Protein AF-A0A937YZ95-F1 (afdb_monomer_lite)

Foldseek 3Di:
DQLQVCLVVLNADEEEAEDPEFDCVCPVVSLVVQVVQQVSLVSSVVSLRAYEYEYAAPHEASRLVHDQQSGPAHEYEFFHFYDHDDPVVCVVPDDDDDPCCGGPVVCVVVVSHVYHDHPVCVVVVVVVVSVVSVD

Secondary structure (DSSP, 8-state):
-HHHHHHHHT--EEEEEEESS--GGGTHHHHHHHHHHHHHHHHHHHTT--EEEEEEEEEETTTTTTGGG-SSEEEE-TT-BEESS-HHHHHHHSS---TTTTBHHHHHHTTS-SEE--HHHHHHHHHHHHHHHT-

Structure (mmCIF, N/CA/C/O backbone):
data_AF-A0A937YZ95-F1
#
_entry.id   AF-A0A937YZ95-F1
#
loop_
_atom_site.group_PDB
_atom_site.id
_atom_site.type_symbol
_atom_site.label_atom_id
_atom_site.label_alt_id
_atom_site.label_comp_id
_atom_site.label_asym_id
_atom_site.label_entity_id
_atom_site.label_seq_id
_atom_site.pdbx_PDB_ins_code
_atom_site.Cartn_x
_atom_site.Cartn_y
_atom_site.Cartn_z
_atom_site.occupancy
_atom_site.B_iso_or_equiv
_atom_site.auth_seq_id
_atom_site.auth_comp_id
_atom_site.auth_asym_id
_atom_site.auth_atom_id
_atom_site.pdbx_PDB_model_num
ATOM 1 N N . ARG A 1 1 ? -2.413 -11.874 9.910 1.00 95.12 1 ARG A N 1
ATOM 2 C CA . ARG A 1 1 ? -1.764 -11.478 11.182 1.00 95.12 1 ARG A CA 1
ATOM 3 C C . ARG A 1 1 ? -1.950 -9.995 11.468 1.00 95.12 1 ARG A C 1
ATOM 5 O O . ARG A 1 1 ? -2.849 -9.712 12.233 1.00 95.12 1 ARG A O 1
ATOM 12 N N . LEU A 1 2 ? -1.187 -9.068 10.863 1.00 97.81 2 LEU A N 1
ATOM 13 C CA . LEU A 1 2 ? -1.298 -7.625 11.169 1.00 97.81 2 LEU A CA 1
ATOM 14 C C . LEU A 1 2 ? -2.741 -7.104 11.058 1.00 97.81 2 LEU A C 1
ATOM 16 O O . LEU A 1 2 ? -3.284 -6.645 12.051 1.00 97.81 2 LEU A O 1
ATOM 20 N N . LEU A 1 3 ? -3.369 -7.259 9.887 1.00 98.06 3 LEU A N 1
ATOM 21 C CA . LEU A 1 3 ? -4.732 -6.766 9.634 1.00 98.06 3 LEU A CA 1
ATOM 22 C C . LEU A 1 3 ? -5.794 -7.442 10.518 1.00 98.06 3 LEU A C 1
ATOM 24 O O . LEU A 1 3 ? -6.762 -6.815 10.913 1.00 98.06 3 LEU A O 1
ATOM 28 N N . GLU A 1 4 ? -5.611 -8.716 10.864 1.00 97.62 4 GLU A N 1
ATOM 29 C CA . GLU A 1 4 ? -6.555 -9.432 11.736 1.00 97.62 4 GLU A CA 1
ATOM 30 C C . GLU A 1 4 ? -6.444 -8.932 13.174 1.00 97.62 4 GLU A C 1
ATOM 32 O O . GLU A 1 4 ? -7.444 -8.573 13.778 1.00 97.62 4 GLU A O 1
ATOM 37 N N . ARG A 1 5 ? -5.213 -8.820 13.685 1.00 98.12 5 ARG A N 1
ATOM 38 C CA . ARG A 1 5 ? -4.950 -8.268 15.013 1.00 98.12 5 ARG A CA 1
ATOM 39 C C . ARG A 1 5 ? -5.451 -6.829 15.124 1.00 98.12 5 ARG A C 1
ATOM 41 O O . ARG A 1 5 ? -6.031 -6.463 16.132 1.00 98.12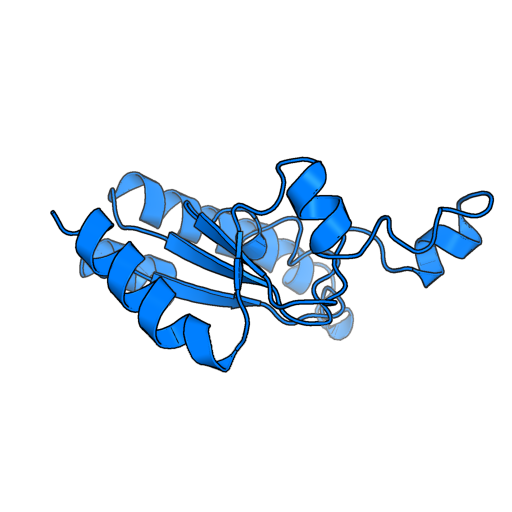 5 ARG A O 1
ATOM 48 N N . ALA A 1 6 ? -5.243 -6.028 14.085 1.00 97.69 6 ALA A N 1
ATOM 49 C CA . ALA A 1 6 ? -5.743 -4.665 14.017 1.00 97.69 6 ALA A CA 1
ATOM 50 C C . ALA A 1 6 ? -7.275 -4.586 14.030 1.00 97.69 6 ALA A C 1
ATOM 52 O O . ALA A 1 6 ? -7.821 -3.683 14.656 1.00 97.69 6 ALA A O 1
ATOM 53 N N . ALA A 1 7 ? -7.962 -5.537 13.391 1.00 97.50 7 ALA A N 1
ATOM 54 C CA . ALA A 1 7 ? -9.416 -5.640 13.461 1.00 97.50 7 ALA A CA 1
ATOM 55 C C . ALA A 1 7 ? -9.886 -5.979 14.887 1.00 97.50 7 ALA A C 1
ATOM 57 O O . ALA A 1 7 ? -10.827 -5.362 15.381 1.00 97.50 7 ALA A O 1
ATOM 58 N N . ASP A 1 8 ? -9.200 -6.910 15.557 1.00 97.75 8 ASP A N 1
ATOM 59 C CA . ASP A 1 8 ? -9.551 -7.368 16.907 1.00 97.75 8 ASP A CA 1
ATOM 60 C C . ASP A 1 8 ? -9.243 -6.300 17.982 1.00 97.75 8 ASP A C 1
ATOM 62 O O . ASP A 1 8 ? -10.054 -6.052 18.873 1.00 97.75 8 ASP A O 1
ATOM 66 N N . GLU A 1 9 ? -8.092 -5.626 17.881 1.00 97.50 9 GLU A N 1
ATOM 67 C CA . GLU A 1 9 ? -7.635 -4.580 18.815 1.00 97.50 9 GLU A CA 1
ATOM 68 C C . GLU A 1 9 ? -8.128 -3.171 18.438 1.00 97.50 9 GLU A C 1
ATOM 70 O O . GLU A 1 9 ? -7.869 -2.214 19.166 1.00 97.50 9 GLU A O 1
ATOM 75 N N . ARG A 1 10 ? -8.837 -3.031 17.310 1.00 95.81 10 ARG A N 1
ATOM 76 C CA . ARG A 1 10 ? -9.294 -1.752 16.737 1.00 95.81 10 ARG A CA 1
ATOM 77 C C . ARG A 1 10 ? -8.176 -0.722 16.556 1.00 95.81 10 ARG A C 1
ATOM 79 O O . ARG A 1 10 ? -8.296 0.436 16.950 1.00 95.81 10 ARG A O 1
ATOM 86 N N . LEU A 1 11 ? -7.080 -1.147 15.934 1.00 96.06 11 LEU A N 1
ATOM 87 C CA . LEU A 1 11 ? -5.906 -0.307 15.700 1.00 96.06 11 LEU A CA 1
ATOM 88 C C . LEU A 1 11 ? -5.797 0.099 14.232 1.00 96.06 11 LEU A C 1
ATOM 90 O O . LEU A 1 11 ? -5.653 -0.755 13.355 1.00 96.06 11 LEU A O 1
ATOM 94 N N . ALA A 1 12 ? -5.786 1.409 13.970 1.00 96.69 12 ALA A N 1
ATOM 95 C CA . ALA A 1 12 ? -5.477 1.938 12.644 1.00 96.69 12 ALA A CA 1
ATOM 96 C C . ALA A 1 12 ? -4.157 1.343 12.130 1.00 96.69 12 ALA A C 1
ATOM 98 O O . ALA A 1 12 ? -3.163 1.272 12.859 1.00 96.69 12 ALA A O 1
ATOM 99 N N . THR A 1 13 ? -4.152 0.889 10.879 1.00 97.38 13 THR A N 1
ATOM 100 C CA . THR A 1 13 ? -3.037 0.119 10.323 1.00 97.38 13 THR A CA 1
ATOM 101 C C . THR A 1 13 ? -2.464 0.779 9.086 1.00 97.38 13 THR A C 1
ATOM 103 O O . THR A 1 13 ? -3.198 1.176 8.190 1.00 97.38 13 THR A O 1
ATOM 106 N N . VAL A 1 14 ? -1.133 0.832 9.016 1.00 98.19 14 VAL A N 1
ATOM 107 C CA . VAL A 1 14 ? -0.386 1.325 7.856 1.00 98.19 14 VAL A CA 1
ATOM 108 C C . VAL A 1 14 ? 0.464 0.190 7.289 1.00 98.19 14 VAL A C 1
ATOM 110 O O . VAL A 1 14 ? 1.182 -0.474 8.040 1.00 98.19 14 VAL A O 1
ATOM 113 N N . VAL A 1 15 ? 0.414 -0.034 5.974 1.00 98.31 15 VAL A N 1
ATOM 114 C CA . VAL A 1 15 ? 1.258 -1.025 5.285 1.00 98.31 15 VAL A CA 1
ATOM 115 C C . VAL A 1 15 ? 2.072 -0.361 4.183 1.00 98.31 15 VAL A C 1
ATOM 117 O O . VAL A 1 15 ? 1.528 0.142 3.203 1.00 98.31 15 VAL A O 1
ATOM 120 N N . PHE A 1 16 ? 3.394 -0.428 4.320 1.00 98.38 16 PHE A N 1
ATOM 121 C CA . PHE A 1 16 ? 4.331 -0.052 3.268 1.00 98.38 16 PHE A CA 1
ATOM 122 C C . PHE A 1 16 ? 4.495 -1.213 2.290 1.00 98.38 16 PHE A C 1
ATOM 124 O O . PHE A 1 16 ? 4.834 -2.330 2.687 1.00 98.38 16 PHE A O 1
ATOM 131 N N . CYS A 1 17 ? 4.243 -0.952 1.015 1.00 97.94 17 CYS A N 1
ATOM 132 C CA . CYS A 1 17 ? 4.269 -1.944 -0.044 1.00 97.94 17 CYS A CA 1
ATOM 133 C C . CYS A 1 17 ? 5.514 -1.734 -0.902 1.00 97.94 17 CYS A C 1
ATOM 135 O O . CYS A 1 17 ? 5.701 -0.664 -1.466 1.00 97.94 17 CYS A O 1
ATOM 137 N N . ALA A 1 18 ? 6.353 -2.764 -0.991 1.00 97.12 18 ALA A N 1
ATOM 138 C CA . ALA A 1 18 ? 7.460 -2.850 -1.934 1.00 97.12 18 ALA A CA 1
ATOM 139 C C . ALA A 1 18 ? 7.583 -4.315 -2.366 1.00 97.12 18 ALA A C 1
ATOM 141 O O . ALA A 1 18 ? 7.879 -5.193 -1.553 1.00 97.12 18 ALA A O 1
ATOM 142 N N . SER A 1 19 ? 7.279 -4.604 -3.626 1.00 95.38 19 SER A N 1
ATOM 143 C CA . SER A 1 19 ? 7.365 -5.941 -4.199 1.00 95.38 19 SER A CA 1
ATOM 144 C C . SER A 1 19 ? 7.507 -5.904 -5.718 1.00 95.38 19 SER A C 1
ATOM 146 O O . SER A 1 19 ? 6.781 -5.193 -6.406 1.00 95.38 19 SER A O 1
ATOM 148 N N . GLY A 1 20 ? 8.380 -6.754 -6.260 1.00 93.06 20 GLY A N 1
ATOM 149 C CA . GLY A 1 20 ? 8.456 -7.017 -7.700 1.00 93.06 20 GLY A CA 1
ATOM 150 C C . GLY A 1 20 ? 7.418 -8.026 -8.214 1.00 93.06 20 GLY A C 1
ATOM 151 O O . GLY A 1 20 ? 7.355 -8.258 -9.418 1.00 93.06 20 GLY A O 1
ATOM 152 N N . GLY A 1 21 ? 6.623 -8.650 -7.335 1.00 89.88 21 GLY A N 1
ATOM 153 C CA . GLY A 1 21 ? 5.614 -9.644 -7.708 1.00 89.88 21 GLY A CA 1
ATOM 154 C C . GLY A 1 21 ? 5.484 -10.802 -6.713 1.00 89.88 21 GLY A C 1
ATOM 155 O O . GLY A 1 21 ? 5.849 -10.699 -5.544 1.00 89.88 21 GLY A O 1
ATOM 156 N N . ALA A 1 22 ? 4.922 -11.917 -7.179 1.00 91.56 22 ALA A N 1
ATOM 157 C CA . ALA A 1 22 ? 4.751 -13.126 -6.376 1.00 91.56 22 ALA A CA 1
ATOM 158 C C . ALA A 1 22 ? 6.048 -13.953 -6.317 1.00 91.56 22 ALA A C 1
ATOM 160 O O . ALA A 1 22 ? 6.818 -13.998 -7.279 1.00 91.56 22 ALA A O 1
ATOM 161 N N . ARG A 1 23 ? 6.279 -14.658 -5.205 1.00 95.94 23 ARG A N 1
ATOM 162 C CA . ARG A 1 23 ? 7.451 -15.524 -5.041 1.00 95.94 23 ARG A CA 1
ATOM 163 C C . ARG A 1 23 ? 7.224 -16.858 -5.755 1.00 95.94 23 ARG A C 1
ATOM 165 O O . ARG A 1 23 ? 6.633 -17.787 -5.213 1.00 95.94 23 ARG A O 1
ATOM 172 N N . MET A 1 24 ? 7.719 -16.958 -6.985 1.00 93.69 24 MET A N 1
ATOM 173 C CA . MET A 1 24 ? 7.464 -18.101 -7.873 1.00 93.69 24 MET A CA 1
ATOM 174 C C . MET A 1 24 ? 7.886 -19.461 -7.297 1.00 93.69 24 MET A C 1
ATOM 176 O O . MET A 1 24 ? 7.286 -20.472 -7.644 1.00 93.69 24 MET A O 1
ATOM 180 N N . GLN A 1 25 ? 8.862 -19.490 -6.386 1.00 97.56 25 GLN A N 1
ATOM 181 C CA . GLN A 1 25 ? 9.326 -20.707 -5.710 1.00 97.56 25 GLN A CA 1
ATOM 182 C C . GLN A 1 25 ? 8.218 -21.386 -4.893 1.00 97.56 25 GLN A C 1
ATOM 184 O O . GLN A 1 25 ? 8.255 -22.594 -4.692 1.00 97.56 25 GLN A O 1
ATOM 189 N N . GLU A 1 26 ? 7.221 -20.619 -4.447 1.00 96.75 26 GLU A N 1
ATOM 190 C CA . GLU A 1 26 ? 6.066 -21.128 -3.701 1.00 96.75 26 GLU A CA 1
ATOM 191 C C . GLU A 1 26 ? 4.837 -21.343 -4.610 1.00 96.75 26 GLU A C 1
ATOM 193 O O . GLU A 1 26 ? 3.801 -21.823 -4.154 1.00 96.75 26 GLU A O 1
ATOM 198 N N . SER A 1 27 ? 4.939 -21.017 -5.906 1.00 96.38 27 SER A N 1
ATOM 199 C CA . SER A 1 27 ? 3.919 -21.265 -6.935 1.00 96.38 27 SER A CA 1
ATOM 200 C C . SER A 1 27 ? 2.503 -20.844 -6.489 1.00 96.38 27 SER A C 1
ATOM 202 O O . SER A 1 27 ? 2.295 -19.709 -6.051 1.00 96.38 27 SER A O 1
ATOM 204 N N . LEU A 1 28 ? 1.524 -21.750 -6.570 1.00 97.12 28 LEU A N 1
ATOM 205 C CA . LEU A 1 28 ? 0.135 -21.537 -6.165 1.00 97.12 28 LEU A CA 1
ATOM 206 C C . LEU A 1 28 ? 0.010 -21.013 -4.728 1.00 97.12 28 LEU A C 1
ATOM 208 O O . LEU A 1 28 ? -0.865 -20.196 -4.462 1.00 97.12 28 LEU A O 1
ATOM 212 N N . ILE A 1 29 ? 0.889 -21.413 -3.805 1.00 97.69 29 ILE A N 1
ATOM 213 C CA . ILE A 1 29 ? 0.843 -20.923 -2.419 1.00 97.69 29 ILE A CA 1
ATOM 214 C C . ILE A 1 29 ? 1.084 -19.413 -2.390 1.00 97.69 29 ILE A C 1
ATOM 216 O O . ILE A 1 29 ? 0.377 -18.707 -1.670 1.00 97.69 29 ILE A O 1
ATOM 220 N N . SER A 1 30 ? 2.008 -18.909 -3.210 1.00 97.12 30 SER A N 1
ATOM 221 C CA . SER A 1 30 ? 2.238 -17.471 -3.372 1.00 97.12 30 SER A CA 1
ATOM 222 C C . SER A 1 30 ? 1.027 -16.748 -3.962 1.00 97.12 30 SER A C 1
ATOM 224 O O . SER A 1 30 ? 0.667 -15.677 -3.478 1.00 97.12 30 SER A O 1
ATOM 226 N N . LEU A 1 31 ? 0.346 -17.349 -4.943 1.00 97.00 31 LEU A N 1
ATOM 227 C CA . LEU A 1 31 ? -0.901 -16.800 -5.487 1.00 97.00 31 LEU A CA 1
ATOM 228 C C . LEU A 1 31 ? -1.995 -16.720 -4.411 1.00 97.00 31 LEU A C 1
ATOM 230 O O . LEU A 1 31 ? -2.621 -15.677 -4.235 1.00 97.00 31 LEU A O 1
ATOM 234 N N . MET A 1 32 ? -2.181 -17.789 -3.634 1.00 98.12 32 MET A N 1
ATOM 235 C CA . MET A 1 32 ? -3.194 -17.843 -2.575 1.00 98.12 32 MET A CA 1
ATOM 236 C C . MET A 1 32 ? -2.948 -16.828 -1.453 1.00 98.12 32 MET A C 1
ATOM 238 O O . MET A 1 32 ? -3.884 -16.491 -0.722 1.00 98.12 32 MET A O 1
ATOM 242 N N . GLN A 1 33 ? -1.731 -16.282 -1.328 1.00 97.88 33 GLN A N 1
ATOM 243 C CA . GLN A 1 33 ? -1.483 -15.186 -0.392 1.00 97.88 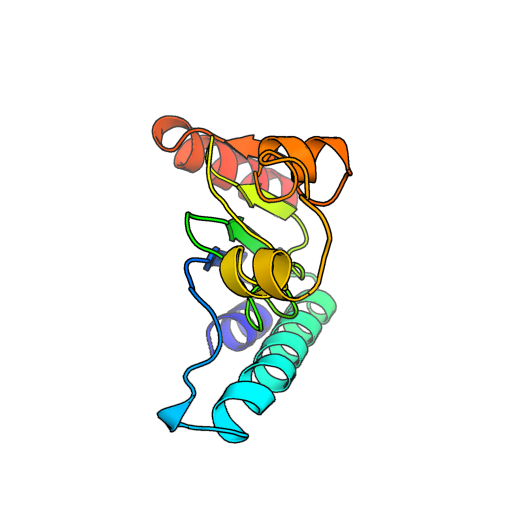33 GLN A CA 1
ATOM 244 C C . GLN A 1 33 ? -2.314 -13.953 -0.730 1.00 97.88 33 GLN A C 1
ATOM 246 O O . GLN A 1 33 ? -2.777 -13.308 0.204 1.00 97.88 33 GLN A O 1
ATOM 251 N N . MET A 1 34 ? -2.575 -13.681 -2.014 1.00 97.69 34 MET A N 1
ATOM 252 C CA . MET A 1 34 ? -3.432 -12.570 -2.437 1.00 97.69 34 MET A CA 1
ATOM 253 C C . MET A 1 34 ? -4.814 -12.698 -1.796 1.00 97.69 34 MET A C 1
ATOM 255 O O . MET A 1 34 ? -5.204 -11.837 -1.011 1.00 97.69 34 MET A O 1
ATOM 259 N N . ALA A 1 35 ? -5.491 -13.829 -2.024 1.00 97.81 35 ALA A N 1
ATOM 260 C CA . ALA A 1 35 ? -6.806 -14.113 -1.450 1.00 97.81 35 ALA A CA 1
ATOM 261 C C . ALA A 1 35 ? -6.791 -14.050 0.086 1.00 97.81 35 ALA A C 1
ATOM 263 O O . ALA A 1 35 ? -7.669 -13.436 0.693 1.00 97.81 35 ALA A O 1
ATOM 264 N N . LYS A 1 36 ? -5.758 -14.618 0.724 1.00 98.25 36 LYS A N 1
ATOM 265 C CA . LYS A 1 36 ? -5.603 -14.592 2.184 1.00 98.25 36 LYS A CA 1
ATOM 266 C C . LYS A 1 36 ? -5.497 -13.163 2.725 1.00 98.25 36 LYS A C 1
ATOM 268 O O . LYS A 1 36 ? -6.172 -12.813 3.691 1.00 98.25 36 LYS A O 1
ATOM 273 N N . THR A 1 37 ? -4.645 -12.335 2.124 1.00 98.00 37 THR A N 1
ATOM 274 C CA . THR A 1 37 ? -4.436 -10.949 2.566 1.00 98.00 37 THR A CA 1
ATOM 275 C C . THR A 1 37 ? -5.629 -10.056 2.254 1.00 98.00 37 THR A C 1
ATOM 277 O O . THR A 1 37 ? -5.992 -9.242 3.097 1.00 98.00 37 THR A O 1
ATOM 280 N N . SER A 1 38 ? -6.294 -10.257 1.114 1.00 98.25 38 SER A N 1
ATOM 281 C CA . SER A 1 38 ? -7.527 -9.548 0.765 1.00 98.25 38 SER A CA 1
ATOM 282 C C . SER A 1 38 ? -8.669 -9.904 1.715 1.00 98.25 38 SER A C 1
ATOM 284 O O . SER A 1 38 ? -9.395 -9.015 2.147 1.00 98.25 38 SER A O 1
ATOM 286 N N . GLY A 1 39 ? -8.793 -11.172 2.124 1.00 98.38 39 GLY A N 1
ATOM 287 C CA . GLY A 1 39 ? -9.756 -11.581 3.149 1.00 98.38 39 GLY A CA 1
ATOM 288 C C . GLY A 1 39 ? -9.494 -10.913 4.504 1.00 98.38 39 GLY A C 1
ATOM 289 O O . GLY A 1 39 ? -10.424 -10.446 5.159 1.00 98.38 39 GLY A O 1
ATOM 290 N N . ALA A 1 40 ? -8.225 -10.796 4.904 1.00 98.44 40 ALA A N 1
ATOM 291 C CA . ALA A 1 40 ? -7.848 -10.084 6.124 1.00 98.44 40 ALA A CA 1
ATOM 292 C C . ALA A 1 40 ? -8.119 -8.567 6.037 1.00 98.44 40 ALA A C 1
ATOM 294 O O . ALA A 1 40 ? -8.601 -7.989 7.008 1.00 98.44 40 ALA A O 1
ATOM 295 N N . ALA A 1 41 ? -7.873 -7.938 4.882 1.00 98.38 41 ALA A N 1
ATOM 296 C CA . ALA A 1 41 ? -8.240 -6.541 4.632 1.00 98.38 41 ALA A CA 1
ATOM 297 C C . ALA A 1 41 ? -9.765 -6.339 4.676 1.00 98.38 41 ALA A C 1
ATOM 299 O O . ALA A 1 41 ? -10.247 -5.394 5.293 1.00 98.38 41 ALA A O 1
ATOM 300 N N . GLY A 1 42 ? -10.536 -7.276 4.115 1.00 98.00 42 GLY A N 1
ATOM 301 C CA . GLY A 1 42 ? -11.997 -7.278 4.205 1.00 98.00 42 GLY A CA 1
ATOM 302 C C . GLY A 1 42 ? -12.501 -7.342 5.649 1.00 98.00 42 GLY A C 1
ATOM 303 O O . GLY A 1 42 ? -13.374 -6.565 6.020 1.00 98.00 42 GLY A O 1
ATOM 304 N N . ARG A 1 43 ? -11.907 -8.201 6.493 1.00 97.75 43 ARG A N 1
ATOM 305 C CA . ARG A 1 43 ? -12.219 -8.255 7.935 1.00 97.75 43 ARG A CA 1
ATOM 306 C C . ARG A 1 43 ? -11.921 -6.934 8.646 1.00 97.75 43 ARG A C 1
ATOM 308 O O . ARG A 1 43 ? -12.741 -6.492 9.445 1.00 9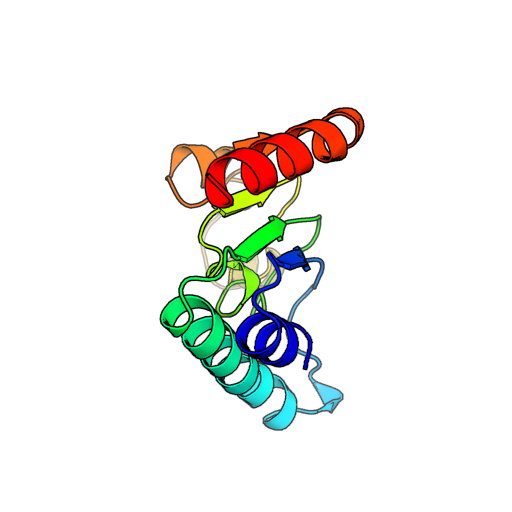7.75 43 ARG A O 1
ATOM 315 N N . LEU A 1 44 ? -10.778 -6.311 8.351 1.00 98.12 44 LEU A N 1
ATOM 316 C CA . LEU A 1 44 ? -10.396 -5.014 8.917 1.00 98.12 44 LEU A CA 1
ATOM 317 C C . LEU A 1 44 ? -11.407 -3.921 8.538 1.00 98.12 44 LEU A C 1
ATOM 319 O O . LEU A 1 44 ? -11.900 -3.207 9.410 1.00 98.12 44 LEU A O 1
ATOM 323 N N . ARG A 1 45 ? -11.805 -3.882 7.261 1.00 96.88 45 ARG A N 1
ATOM 324 C CA . ARG A 1 45 ? -12.844 -2.980 6.755 1.00 96.88 45 ARG A CA 1
ATOM 325 C C . ARG A 1 45 ? -14.195 -3.216 7.433 1.00 96.88 45 ARG A C 1
ATOM 327 O O . ARG A 1 45 ? -14.847 -2.262 7.840 1.00 96.88 45 ARG A O 1
ATOM 334 N N . SER A 1 46 ? -14.616 -4.472 7.602 1.00 97.25 46 SER A N 1
ATOM 335 C CA . SER A 1 46 ? -15.857 -4.813 8.318 1.00 97.25 46 SER A CA 1
ATOM 336 C C . SER A 1 46 ? -15.838 -4.408 9.794 1.00 97.25 46 SER A C 1
ATOM 338 O O . SER A 1 46 ? -16.896 -4.144 10.357 1.00 97.25 46 SER A O 1
ATOM 340 N N . ALA A 1 47 ? -14.659 -4.339 10.417 1.00 96.69 47 ALA A N 1
ATOM 341 C CA . ALA A 1 47 ? -14.495 -3.845 11.781 1.00 96.69 47 ALA A CA 1
ATOM 342 C C . ALA A 1 47 ? -14.518 -2.305 11.880 1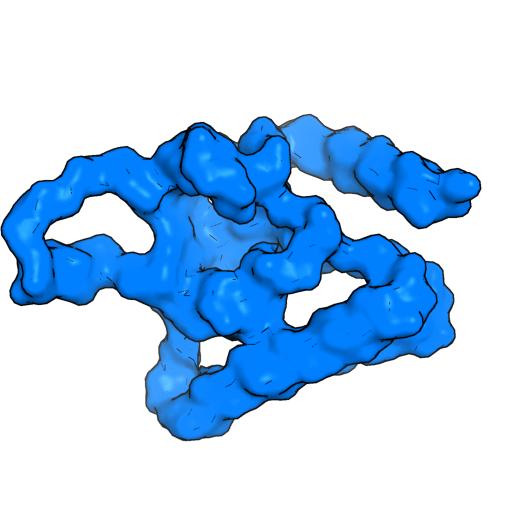.00 96.69 47 ALA A C 1
ATOM 344 O O . ALA A 1 47 ? -14.478 -1.778 12.992 1.00 96.69 47 ALA A O 1
ATOM 345 N N . GLY A 1 48 ? -14.584 -1.590 10.748 1.00 95.56 48 GLY A N 1
ATOM 346 C CA . GLY A 1 48 ? -14.561 -0.126 10.699 1.00 95.56 48 GLY A CA 1
ATOM 347 C C . GLY A 1 48 ? -13.215 0.471 11.112 1.00 95.56 48 GLY A C 1
ATOM 348 O O . GLY A 1 48 ? -13.172 1.585 11.623 1.00 95.56 48 GLY A O 1
ATOM 349 N N . VAL A 1 49 ? -12.123 -0.283 10.956 1.00 96.50 49 VAL A N 1
ATOM 350 C CA . VAL A 1 49 ? -10.786 0.142 11.380 1.00 96.50 49 VAL A CA 1
ATOM 351 C C . VAL A 1 49 ? -10.023 0.716 10.181 1.00 96.50 49 VAL A C 1
ATOM 353 O O . VAL A 1 49 ? -9.931 0.024 9.166 1.00 96.50 49 VAL A O 1
ATOM 356 N N . PRO A 1 50 ? -9.425 1.919 10.289 1.00 96.69 50 PRO A N 1
ATOM 357 C CA . PRO A 1 50 ? -8.730 2.555 9.172 1.00 96.69 50 PRO A CA 1
ATOM 358 C C . PRO A 1 50 ? -7.543 1.737 8.653 1.00 96.69 50 PRO A C 1
ATOM 360 O O . PRO A 1 50 ? -6.656 1.347 9.426 1.00 96.69 50 PRO A O 1
ATOM 363 N N . TYR A 1 51 ? -7.490 1.543 7.336 1.00 98.06 51 TYR A N 1
ATOM 364 C CA . TYR A 1 51 ? -6.397 0.885 6.635 1.00 98.06 51 TYR A CA 1
ATOM 365 C C . TYR A 1 51 ? -5.729 1.825 5.629 1.00 98.06 51 TYR A C 1
ATOM 367 O O . TYR A 1 51 ? -6.323 2.229 4.638 1.00 98.06 51 TYR A O 1
ATOM 375 N N . ILE A 1 52 ? -4.457 2.146 5.851 1.00 98.50 52 ILE A N 1
ATOM 376 C CA . ILE A 1 52 ? -3.671 3.011 4.970 1.00 98.50 52 ILE A CA 1
ATOM 377 C C . ILE A 1 52 ? -2.579 2.182 4.300 1.00 98.50 52 ILE A C 1
ATOM 379 O O . ILE A 1 52 ? -1.897 1.374 4.941 1.00 98.50 52 ILE A O 1
ATOM 383 N N . THR A 1 53 ? -2.368 2.404 3.011 1.00 98.56 53 THR A N 1
ATOM 384 C CA . THR A 1 53 ? -1.270 1.788 2.258 1.00 98.56 53 THR A CA 1
ATOM 385 C C . THR A 1 53 ? -0.319 2.858 1.746 1.00 98.56 53 THR A C 1
ATOM 387 O O . THR A 1 53 ? -0.737 3.958 1.404 1.00 98.56 53 THR A O 1
ATOM 390 N N . VAL A 1 54 ? 0.978 2.551 1.737 1.00 98.62 54 VAL A N 1
ATOM 391 C CA . VAL A 1 54 ? 2.018 3.419 1.174 1.00 98.62 54 VAL A CA 1
ATOM 392 C C . VAL A 1 54 ? 2.773 2.627 0.114 1.00 98.62 54 VAL A C 1
ATOM 394 O O . VAL A 1 54 ? 3.468 1.664 0.442 1.00 98.62 54 VAL A O 1
ATOM 397 N N . LEU A 1 55 ? 2.624 3.005 -1.150 1.00 98.38 55 LEU A N 1
ATOM 398 C CA . LEU A 1 55 ? 3.246 2.355 -2.298 1.00 98.38 55 LEU A CA 1
ATOM 399 C C . LEU A 1 55 ? 4.667 2.896 -2.504 1.00 98.38 55 LEU A C 1
ATOM 401 O O . LEU A 1 55 ? 4.871 4.104 -2.631 1.00 98.38 55 LEU A O 1
ATOM 405 N N . LEU A 1 56 ? 5.648 1.994 -2.537 1.00 97.50 56 LEU A N 1
ATOM 406 C CA . LEU A 1 56 ? 7.067 2.293 -2.748 1.00 97.50 56 LEU A CA 1
ATOM 407 C C . LEU A 1 56 ? 7.565 1.692 -4.073 1.00 97.50 56 LEU A C 1
ATOM 409 O O . LEU A 1 56 ? 6.922 0.803 -4.640 1.00 97.50 56 LEU A O 1
ATOM 413 N N . ASP A 1 57 ? 8.729 2.139 -4.558 1.00 95.00 57 ASP A N 1
ATOM 414 C CA . ASP A 1 57 ? 9.368 1.543 -5.741 1.00 95.00 57 ASP A CA 1
ATOM 415 C C . ASP A 1 57 ? 10.129 0.261 -5.357 1.00 95.00 57 ASP A C 1
ATOM 417 O O . ASP A 1 57 ? 10.969 0.302 -4.453 1.00 95.00 57 ASP A O 1
ATOM 421 N N . PRO A 1 58 ? 9.921 -0.873 -6.044 1.00 95.06 58 PRO A N 1
ATOM 422 C CA . PRO A 1 58 ? 8.839 -1.174 -6.984 1.00 95.06 58 PRO A CA 1
ATOM 423 C C . PRO A 1 58 ? 7.616 -1.783 -6.269 1.00 95.06 58 PRO A C 1
ATOM 425 O O . PRO A 1 58 ? 7.787 -2.525 -5.304 1.00 95.06 58 PRO A O 1
ATOM 428 N N . THR A 1 59 ? 6.391 -1.568 -6.769 1.00 96.75 59 THR A N 1
ATOM 429 C CA . THR A 1 59 ? 5.190 -2.310 -6.314 1.00 96.75 59 THR A CA 1
ATOM 430 C C . THR A 1 59 ? 4.419 -2.890 -7.498 1.00 96.75 59 THR A C 1
ATOM 432 O O . THR A 1 59 ? 3.687 -2.176 -8.176 1.00 96.75 59 THR A O 1
ATOM 435 N N . TYR A 1 60 ? 4.555 -4.196 -7.747 1.00 95.56 60 TYR A N 1
ATOM 436 C CA . TYR A 1 60 ? 3.985 -4.864 -8.920 1.00 95.56 60 TYR A CA 1
ATOM 437 C C . TYR A 1 60 ? 3.232 -6.164 -8.624 1.00 95.56 60 TYR A C 1
ATOM 439 O O . TYR A 1 60 ? 3.318 -6.754 -7.541 1.00 95.56 60 TYR A O 1
ATOM 447 N N . GLY A 1 61 ? 2.509 -6.651 -9.634 1.00 94.81 61 GLY A N 1
ATOM 448 C CA . GLY A 1 61 ? 1.985 -8.012 -9.672 1.00 94.81 61 GLY A CA 1
ATOM 449 C C . GLY A 1 61 ? 0.914 -8.262 -8.624 1.00 94.81 61 GLY A C 1
ATOM 450 O O . GLY A 1 61 ? 0.061 -7.414 -8.357 1.00 94.81 61 GLY A O 1
ATOM 451 N N . GLY A 1 62 ? 0.979 -9.442 -8.005 1.00 95.38 62 GLY A N 1
ATOM 452 C CA . GLY A 1 62 ? -0.019 -9.884 -7.034 1.00 95.38 62 GLY A CA 1
ATOM 453 C C . GLY A 1 62 ? -0.212 -8.934 -5.850 1.00 95.38 62 GLY A C 1
ATOM 454 O O . GLY A 1 62 ? -1.312 -8.865 -5.316 1.00 95.38 62 GLY A O 1
ATOM 455 N N . VAL A 1 63 ? 0.807 -8.153 -5.472 1.00 97.00 63 VAL A N 1
ATOM 456 C CA . VAL A 1 63 ? 0.685 -7.156 -4.395 1.00 97.00 63 VAL A CA 1
ATOM 457 C C . VAL A 1 63 ? -0.235 -6.006 -4.812 1.00 97.00 63 VAL A C 1
ATOM 459 O O . VAL A 1 63 ? -1.168 -5.695 -4.076 1.00 97.00 63 VAL A O 1
ATOM 462 N N . THR A 1 64 ? -0.052 -5.445 -6.016 1.00 96.31 64 THR A N 1
ATOM 463 C CA . THR A 1 64 ? -0.956 -4.405 -6.554 1.00 96.31 64 THR A CA 1
ATOM 464 C C . THR A 1 64 ? -2.383 -4.910 -6.748 1.00 96.31 64 THR A C 1
ATOM 466 O O . THR A 1 64 ? -3.331 -4.185 -6.491 1.00 96.31 64 THR A O 1
ATOM 469 N N . ALA A 1 65 ? -2.547 -6.175 -7.141 1.00 95.81 65 ALA A N 1
ATOM 470 C CA . ALA A 1 65 ? -3.852 -6.809 -7.325 1.00 95.81 65 ALA A CA 1
ATOM 471 C C . ALA A 1 65 ? -4.439 -7.403 -6.028 1.00 95.81 65 ALA A C 1
ATOM 473 O O . ALA A 1 65 ? -5.340 -8.239 -6.081 1.00 95.81 65 ALA A O 1
ATOM 474 N N . SER A 1 66 ? -3.905 -7.034 -4.862 1.00 97.50 66 SER A N 1
ATOM 475 C CA . SER A 1 66 ? -4.421 -7.470 -3.564 1.00 97.50 66 SER A CA 1
ATOM 476 C C . SER A 1 66 ? -4.325 -6.341 -2.538 1.00 97.50 66 SER A C 1
ATOM 478 O O . SER A 1 66 ? -4.834 -5.254 -2.777 1.00 97.50 66 SER A O 1
ATOM 480 N N . TYR A 1 67 ? -3.705 -6.578 -1.384 1.00 97.62 67 TYR A N 1
ATOM 481 C CA . TYR A 1 67 ? -3.782 -5.701 -0.218 1.00 97.62 67 TYR A CA 1
ATOM 482 C C . TYR A 1 67 ? -3.265 -4.274 -0.455 1.00 97.62 67 TYR A C 1
ATOM 484 O O . TYR A 1 67 ? -3.718 -3.366 0.230 1.00 97.62 67 TYR A O 1
ATOM 492 N N . ALA A 1 68 ? -2.371 -4.047 -1.424 1.00 97.88 68 ALA A N 1
ATOM 493 C CA . ALA A 1 68 ? -1.808 -2.719 -1.674 1.00 97.88 68 ALA A CA 1
ATOM 494 C C . ALA A 1 68 ? -2.826 -1.702 -2.218 1.00 97.88 68 ALA A C 1
ATOM 496 O O . ALA A 1 68 ? -2.651 -0.516 -1.988 1.00 97.88 68 ALA A O 1
ATOM 497 N N . PHE A 1 69 ? -3.883 -2.154 -2.902 1.00 97.44 69 PHE A N 1
ATOM 498 C CA . PHE A 1 69 ? -4.963 -1.298 -3.425 1.00 97.44 69 PHE A CA 1
ATOM 499 C C . PHE A 1 69 ? -6.297 -1.517 -2.692 1.00 97.44 69 PHE A C 1
ATOM 501 O O . PHE A 1 69 ? -7.362 -1.191 -3.206 1.00 97.44 69 PHE A O 1
ATOM 508 N N . LEU A 1 70 ? -6.249 -2.101 -1.491 1.00 97.94 70 LEU A N 1
ATOM 509 C CA . LEU A 1 70 ? -7.417 -2.300 -0.622 1.00 97.94 70 LEU A CA 1
ATOM 510 C C . LEU A 1 70 ? -7.384 -1.409 0.627 1.00 97.94 70 LEU A C 1
ATOM 512 O O . LEU A 1 70 ? -8.192 -1.615 1.530 1.00 97.94 70 LEU A O 1
ATOM 516 N N . GLY A 1 71 ? -6.440 -0.465 0.700 1.00 97.56 71 GLY A N 1
ATOM 517 C CA . GLY A 1 71 ? -6.450 0.578 1.721 1.00 97.56 71 GLY A CA 1
ATOM 518 C C . GLY A 1 71 ? -7.626 1.530 1.521 1.00 97.56 71 GLY A C 1
ATOM 519 O O . GLY A 1 71 ? -8.025 1.787 0.390 1.00 97.56 71 GLY A O 1
ATOM 520 N N . ASP A 1 72 ? -8.151 2.068 2.617 1.00 97.31 72 ASP A N 1
ATOM 521 C CA . ASP A 1 72 ? -9.104 3.179 2.598 1.00 97.31 72 ASP A CA 1
ATOM 522 C C . ASP A 1 72 ? -8.442 4.463 2.076 1.00 97.31 72 ASP A C 1
ATOM 524 O O . ASP A 1 72 ? -9.107 5.288 1.460 1.00 97.31 72 ASP A O 1
ATOM 528 N N . ILE A 1 73 ? -7.136 4.620 2.334 1.00 97.94 73 ILE A N 1
ATOM 529 C CA . ILE A 1 73 ? -6.286 5.674 1.768 1.00 97.94 73 ILE A CA 1
ATOM 530 C C . ILE A 1 73 ? -5.005 5.037 1.217 1.00 97.94 73 ILE A C 1
ATOM 532 O O . ILE A 1 73 ? -4.290 4.308 1.918 1.00 97.94 73 ILE A O 1
ATOM 536 N N . ILE A 1 74 ? -4.704 5.332 -0.040 1.00 98.56 74 ILE A N 1
ATOM 537 C CA . ILE A 1 74 ? -3.570 4.843 -0.815 1.00 98.56 74 ILE A CA 1
ATOM 538 C C . ILE A 1 74 ? -2.628 6.015 -1.076 1.00 98.56 74 ILE A C 1
ATOM 540 O O . ILE A 1 74 ? -2.902 6.914 -1.869 1.00 98.56 74 ILE A O 1
ATOM 544 N N . LEU A 1 75 ? -1.483 5.996 -0.403 1.00 98.69 75 LEU A N 1
ATOM 545 C CA . LEU A 1 75 ? -0.411 6.968 -0.576 1.00 98.69 75 LEU A CA 1
ATOM 546 C C . LEU A 1 75 ? 0.692 6.378 -1.451 1.00 98.69 75 LEU A C 1
ATOM 548 O O . LEU A 1 75 ? 0.904 5.166 -1.461 1.00 98.69 75 L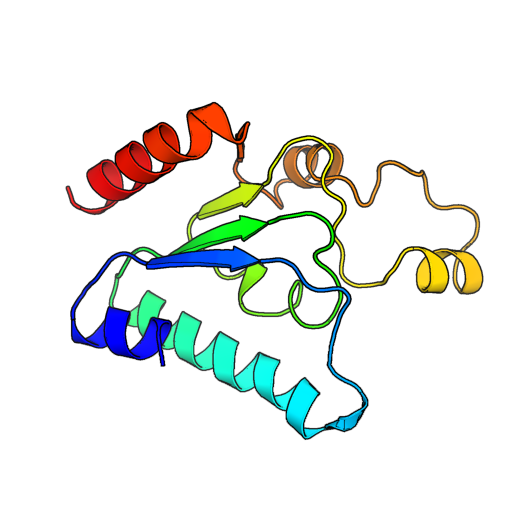EU A O 1
ATOM 552 N N . ALA A 1 76 ? 1.460 7.228 -2.118 1.00 98.50 76 ALA A N 1
ATOM 553 C CA . ALA A 1 76 ? 2.689 6.827 -2.794 1.00 98.50 76 ALA A CA 1
ATOM 554 C C . ALA A 1 76 ? 3.807 7.846 -2.569 1.00 98.50 76 ALA A C 1
ATOM 556 O O . ALA A 1 76 ? 3.548 9.007 -2.257 1.00 98.50 76 ALA A O 1
ATOM 557 N N . GLU A 1 77 ? 5.056 7.419 -2.728 1.00 97.88 77 GLU A N 1
ATOM 558 C CA . GLU A 1 77 ? 6.191 8.348 -2.766 1.00 97.88 77 GLU A CA 1
ATOM 559 C C . GLU A 1 77 ? 6.398 8.927 -4.179 1.00 97.88 77 GLU A C 1
ATOM 561 O O . GLU A 1 77 ? 5.987 8.304 -5.158 1.00 97.88 77 GLU A O 1
ATOM 566 N N . PRO A 1 78 ? 7.034 10.104 -4.322 1.00 97.06 78 PRO A N 1
ATOM 567 C CA . PRO A 1 78 ? 7.304 10.689 -5.635 1.00 97.06 78 PRO A CA 1
ATOM 568 C C . PRO A 1 78 ? 8.167 9.780 -6.521 1.00 97.06 78 PRO A C 1
ATOM 570 O O . PRO A 1 78 ? 9.157 9.210 -6.057 1.00 97.06 78 PRO A O 1
ATOM 573 N N . GLY A 1 79 ? 7.816 9.675 -7.803 1.00 94.06 79 GLY A N 1
ATOM 574 C CA . GLY A 1 79 ? 8.582 8.954 -8.820 1.00 94.06 79 GLY A CA 1
ATOM 575 C C . GLY A 1 79 ? 8.609 7.430 -8.677 1.00 94.06 79 GLY A C 1
ATOM 576 O O . GLY A 1 79 ? 9.351 6.768 -9.409 1.00 94.06 79 GLY A O 1
ATOM 577 N N . VAL A 1 80 ? 7.836 6.844 -7.755 1.00 95.00 80 VAL A N 1
ATOM 578 C CA . VAL A 1 80 ? 7.788 5.383 -7.616 1.00 95.00 80 VAL A CA 1
ATOM 579 C C . VAL A 1 80 ? 7.080 4.744 -8.799 1.00 95.00 80 VAL A C 1
ATOM 581 O O . VAL A 1 80 ? 6.158 5.328 -9.375 1.00 95.00 80 VAL A O 1
ATOM 584 N N . ARG A 1 81 ? 7.483 3.515 -9.142 1.00 94.25 81 ARG A N 1
ATOM 585 C CA . ARG A 1 81 ? 6.843 2.761 -10.215 1.00 94.25 81 ARG A CA 1
ATOM 586 C C . ARG A 1 81 ? 6.042 1.587 -9.679 1.00 94.25 81 ARG A C 1
ATOM 588 O O . ARG A 1 81 ? 6.499 0.813 -8.832 1.00 94.25 81 ARG A O 1
ATOM 595 N N . LEU A 1 82 ? 4.847 1.432 -10.225 1.00 95.19 82 LEU A N 1
ATOM 596 C CA . LEU A 1 82 ? 3.882 0.436 -9.812 1.00 95.19 82 LEU A CA 1
ATOM 597 C C . LEU A 1 82 ? 2.958 0.012 -10.951 1.00 95.19 82 LEU A C 1
ATOM 599 O O . LEU A 1 82 ? 2.729 0.735 -11.917 1.00 95.19 82 LEU A O 1
ATOM 603 N N . GLY A 1 83 ? 2.401 -1.187 -10.828 1.00 93.38 83 GLY A N 1
ATOM 604 C CA . GLY A 1 83 ? 1.403 -1.681 -11.768 1.00 93.38 83 GLY A CA 1
ATOM 605 C C . GLY A 1 83 ? 1.225 -3.189 -11.722 1.00 93.38 83 GLY A C 1
ATOM 606 O O . GLY A 1 83 ? 2.033 -3.923 -11.165 1.00 93.38 83 GLY A O 1
ATOM 607 N N . PHE A 1 84 ? 0.165 -3.688 -12.347 1.00 92.81 84 PHE A N 1
ATOM 608 C CA . PHE A 1 84 ? -0.100 -5.124 -12.328 1.00 92.81 84 PHE A CA 1
ATOM 609 C C . PHE A 1 84 ? 0.969 -5.926 -13.084 1.00 92.81 84 PHE A C 1
ATOM 611 O O . PHE A 1 84 ? 1.581 -6.838 -12.534 1.00 92.81 84 PHE A O 1
ATOM 618 N N . ALA A 1 85 ? 1.236 -5.568 -14.339 1.00 90.38 85 ALA A N 1
ATOM 619 C CA . ALA A 1 85 ? 2.283 -6.194 -15.135 1.00 90.38 85 ALA A CA 1
ATOM 620 C C . ALA A 1 85 ? 3.587 -5.398 -15.019 1.00 90.38 85 ALA A C 1
ATOM 622 O O . ALA A 1 85 ? 3.580 -4.172 -15.107 1.00 90.38 85 ALA A O 1
ATOM 623 N N . GLY A 1 86 ? 4.716 -6.090 -14.856 1.00 87.56 86 GLY A N 1
ATOM 624 C CA . GLY A 1 86 ? 6.026 -5.442 -14.903 1.00 87.56 86 GLY A CA 1
ATOM 625 C C . GLY A 1 86 ? 6.321 -4.847 -16.291 1.00 87.56 86 GLY A C 1
ATOM 626 O O . GLY A 1 86 ? 5.804 -5.360 -17.292 1.00 87.56 86 GLY A O 1
ATOM 627 N N . PRO A 1 87 ? 7.196 -3.828 -16.382 1.00 83.44 87 PRO A N 1
ATOM 628 C CA . PRO A 1 87 ? 7.506 -3.133 -17.636 1.00 83.44 87 PRO A CA 1
ATOM 629 C C . PRO A 1 87 ? 7.969 -4.095 -18.735 1.00 83.44 87 PRO A C 1
ATOM 631 O O . PRO A 1 87 ? 7.544 -3.997 -19.882 1.00 83.44 87 PRO A O 1
ATOM 634 N N . ARG A 1 88 ? 8.744 -5.125 -18.369 1.00 84.44 88 ARG A N 1
ATOM 635 C CA . ARG A 1 88 ? 9.232 -6.128 -19.322 1.00 84.44 88 ARG A CA 1
ATOM 636 C C . ARG A 1 88 ? 8.121 -6.974 -19.951 1.00 84.44 88 ARG A C 1
ATOM 638 O O . ARG A 1 88 ? 8.207 -7.325 -21.121 1.00 84.44 88 ARG A O 1
ATOM 645 N N . VAL A 1 89 ? 7.083 -7.314 -19.186 1.00 86.06 89 VAL A N 1
ATOM 646 C CA . VAL A 1 89 ? 5.933 -8.081 -19.700 1.00 86.06 89 VAL A CA 1
ATOM 647 C C . VAL A 1 89 ? 5.130 -7.219 -20.668 1.00 86.06 89 VAL A C 1
ATOM 649 O O . VAL A 1 89 ? 4.693 -7.689 -21.717 1.00 86.06 89 VAL A O 1
ATOM 652 N N . ILE A 1 90 ? 4.981 -5.938 -20.340 1.00 84.00 90 ILE A N 1
ATOM 653 C CA . ILE A 1 90 ? 4.318 -4.952 -21.188 1.00 84.00 90 ILE A CA 1
ATOM 654 C C . ILE A 1 90 ? 5.059 -4.778 -22.520 1.00 84.00 90 ILE A C 1
ATOM 656 O O . ILE A 1 90 ? 4.425 -4.841 -23.569 1.00 84.00 90 ILE A O 1
ATOM 660 N N . GLU A 1 91 ? 6.385 -4.622 -22.493 1.00 83.88 91 GLU A N 1
ATOM 661 C CA . GLU A 1 91 ? 7.219 -4.473 -23.696 1.00 83.88 91 GLU A CA 1
ATOM 662 C C . GLU A 1 91 ? 7.079 -5.643 -24.676 1.00 83.88 91 GLU A C 1
ATOM 664 O O . GLU A 1 91 ? 7.122 -5.445 -25.886 1.00 83.88 91 GLU A O 1
ATOM 669 N N . VAL A 1 92 ? 6.930 -6.867 -24.159 1.00 85.12 92 VAL A N 1
ATOM 670 C CA . VAL A 1 92 ? 6.833 -8.083 -24.981 1.00 85.12 92 VAL A CA 1
ATOM 671 C C . VAL A 1 92 ? 5.416 -8.295 -25.529 1.00 85.12 92 VAL A C 1
ATOM 673 O O . VAL A 1 92 ? 5.253 -8.912 -26.578 1.00 85.12 92 VAL A O 1
ATOM 676 N N . THR A 1 93 ? 4.385 -7.799 -24.838 1.00 80.56 93 THR A N 1
ATOM 677 C CA . THR A 1 93 ? 2.971 -8.057 -25.178 1.00 80.56 93 THR A CA 1
ATOM 678 C C . THR A 1 93 ? 2.281 -6.908 -25.914 1.00 80.56 93 THR A C 1
ATOM 680 O O . THR A 1 93 ? 1.223 -7.124 -26.507 1.00 80.56 93 THR A O 1
ATOM 683 N N . ARG A 1 94 ? 2.837 -5.689 -25.894 1.00 65.69 94 ARG A N 1
ATOM 684 C CA . ARG A 1 94 ? 2.234 -4.490 -26.501 1.00 65.69 94 ARG A CA 1
ATOM 685 C C . ARG A 1 94 ? 3.219 -3.696 -27.360 1.00 65.69 94 ARG A C 1
ATOM 687 O O . ARG A 1 94 ? 4.423 -3.705 -27.136 1.00 65.69 94 ARG A O 1
ATOM 694 N N . GLN A 1 95 ? 2.676 -2.942 -28.320 1.00 63.50 95 GLN A N 1
ATOM 695 C CA . GLN A 1 95 ? 3.393 -1.825 -28.946 1.00 63.50 95 GLN A CA 1
ATOM 696 C C . GLN A 1 95 ? 3.626 -0.729 -27.888 1.00 63.50 95 GLN A C 1
ATOM 698 O O . GLN A 1 95 ? 2.760 -0.524 -27.040 1.00 63.50 95 GLN A O 1
ATOM 703 N N . LYS A 1 96 ? 4.803 -0.083 -27.918 1.00 66.00 96 LYS A N 1
ATOM 704 C CA . LYS A 1 96 ? 5.318 0.916 -26.950 1.00 66.00 96 LYS A CA 1
ATOM 705 C C . LYS A 1 96 ? 4.228 1.589 -26.091 1.00 66.00 96 LYS A C 1
ATOM 707 O O . LYS A 1 96 ? 3.520 2.469 -26.575 1.00 66.00 96 LYS A O 1
ATOM 712 N N . ILE A 1 97 ? 4.132 1.211 -24.813 1.00 75.62 97 ILE A N 1
ATOM 713 C CA . ILE A 1 97 ? 3.366 1.983 -23.822 1.00 75.62 97 ILE A CA 1
ATOM 714 C C . ILE A 1 97 ? 4.169 3.237 -23.470 1.00 75.62 97 ILE A C 1
ATOM 716 O O . ILE A 1 97 ? 5.402 3.214 -23.484 1.00 75.62 97 ILE A O 1
ATOM 720 N N . ARG A 1 98 ? 3.476 4.343 -23.182 1.00 81.00 98 ARG A N 1
ATOM 721 C CA . ARG A 1 98 ? 4.145 5.549 -22.697 1.00 81.00 98 ARG A CA 1
ATOM 722 C C . ARG A 1 98 ? 4.874 5.254 -21.371 1.00 81.00 98 ARG A C 1
ATOM 724 O O . ARG A 1 98 ? 4.336 4.533 -20.530 1.00 81.00 98 ARG A O 1
ATOM 731 N N . PRO A 1 99 ? 6.082 5.798 -21.167 1.00 76.44 99 PRO A N 1
ATOM 732 C CA . PRO A 1 99 ? 6.924 5.451 -20.021 1.00 76.44 99 PRO A CA 1
ATOM 733 C C . PRO A 1 99 ? 6.345 5.884 -18.664 1.00 76.44 99 PRO A C 1
ATOM 735 O O . PRO A 1 99 ? 6.753 5.353 -17.636 1.00 76.44 99 PRO A O 1
ATOM 738 N N . ASP A 1 100 ? 5.401 6.824 -18.659 1.00 88.44 100 ASP A N 1
ATOM 739 C CA . ASP A 1 100 ? 4.766 7.393 -17.470 1.00 88.44 100 ASP A CA 1
ATOM 740 C C . ASP A 1 100 ? 3.628 6.532 -16.903 1.00 88.44 100 ASP A C 1
ATOM 742 O O . ASP A 1 100 ? 3.304 6.662 -15.733 1.00 88.44 100 ASP A O 1
ATOM 746 N N . VAL A 1 101 ? 3.055 5.603 -17.679 1.00 90.00 101 VAL A N 1
ATOM 747 C CA . VAL A 1 101 ? 1.837 4.849 -17.292 1.00 90.00 101 VAL A CA 1
ATOM 748 C C . VAL A 1 101 ? 1.987 4.062 -15.983 1.00 90.00 101 VAL A C 1
ATOM 750 O O . VAL A 1 101 ? 1.003 3.703 -15.344 1.00 90.00 101 VAL A O 1
ATOM 753 N N . GLN A 1 102 ? 3.218 3.757 -15.581 1.00 92.56 102 GLN A N 1
ATOM 754 C CA . GLN A 1 102 ? 3.499 3.004 -14.361 1.00 92.56 102 GLN A CA 1
ATOM 755 C C . GLN A 1 102 ? 3.998 3.884 -13.214 1.00 92.56 102 GLN A C 1
ATOM 757 O O . GLN A 1 102 ? 4.440 3.335 -12.213 1.00 92.56 102 GLN A O 1
ATOM 762 N N . THR A 1 103 ? 3.988 5.214 -13.330 1.00 95.56 103 THR A N 1
ATOM 763 C CA . THR A 1 103 ? 4.439 6.098 -12.246 1.00 95.56 103 THR A CA 1
ATOM 764 C C . THR A 1 103 ? 3.304 6.432 -11.285 1.00 95.56 103 THR A C 1
ATOM 766 O O . THR A 1 103 ? 2.127 6.414 -11.654 1.00 95.56 103 THR A O 1
ATOM 769 N N . ALA A 1 104 ? 3.642 6.752 -10.035 1.00 96.56 104 ALA A N 1
ATOM 770 C CA . ALA A 1 104 ? 2.657 7.221 -9.067 1.00 96.56 104 ALA A CA 1
ATOM 771 C C . ALA A 1 104 ? 1.925 8.486 -9.534 1.00 96.56 104 ALA A C 1
ATOM 773 O O . ALA A 1 104 ? 0.732 8.607 -9.284 1.00 96.56 104 ALA A O 1
ATOM 774 N N . GLU A 1 105 ? 2.597 9.385 -10.253 1.00 97.44 105 GLU A N 1
ATOM 775 C CA . GLU A 1 105 ? 2.007 10.602 -10.822 1.00 97.44 105 GLU A CA 1
ATOM 776 C C . GLU A 1 105 ? 0.883 10.271 -11.801 1.00 97.44 105 GLU A C 1
ATOM 778 O O . GLU A 1 105 ? -0.242 10.734 -11.623 1.00 97.44 105 GLU A O 1
ATOM 783 N N . TYR A 1 106 ? 1.145 9.390 -12.769 1.00 96.19 106 TYR A N 1
ATOM 784 C CA . TYR A 1 106 ? 0.121 8.960 -13.715 1.00 96.19 106 TYR A CA 1
ATOM 785 C C . TYR A 1 106 ? -1.053 8.281 -13.000 1.00 96.19 106 TYR A C 1
ATOM 787 O O . TYR A 1 106 ? -2.218 8.551 -13.284 1.00 96.19 106 TYR A O 1
ATOM 795 N N . GLN A 1 107 ? -0.760 7.419 -12.028 1.00 96.31 107 GLN A N 1
ATOM 796 C CA . GLN A 1 107 ? -1.781 6.669 -11.299 1.00 96.31 107 GLN A CA 1
ATOM 797 C C . GLN A 1 107 ? -2.619 7.573 -10.379 1.00 96.31 107 GLN A C 1
ATOM 799 O O . GLN A 1 107 ? -3.819 7.341 -10.226 1.00 96.31 107 GLN A O 1
ATOM 804 N N . HIS A 1 108 ? -2.026 8.627 -9.819 1.00 97.75 108 HIS A N 1
ATOM 805 C CA . HIS A 1 108 ? -2.732 9.668 -9.076 1.00 97.75 108 HIS A CA 1
ATOM 806 C C . HIS A 1 108 ? -3.668 10.473 -9.988 1.00 97.75 108 HIS A C 1
ATOM 808 O O . HIS A 1 108 ? -4.846 10.620 -9.668 1.00 97.75 108 HIS A O 1
ATOM 814 N N . GLU A 1 109 ? -3.200 10.895 -11.169 1.00 97.25 109 GLU A N 1
ATOM 815 C CA . GLU A 1 109 ? -4.032 11.586 -12.170 1.00 97.25 109 GLU A CA 1
ATOM 816 C C . GLU A 1 109 ? -5.244 10.752 -12.624 1.00 97.25 109 GLU A C 1
ATOM 818 O O . GLU A 1 109 ? -6.273 11.309 -13.005 1.00 97.25 109 GLU A O 1
ATOM 823 N N . HIS A 1 110 ? -5.144 9.420 -12.562 1.00 96.12 110 HIS A N 1
ATOM 824 C CA . HIS A 1 110 ? -6.211 8.489 -12.948 1.00 96.12 110 HIS A CA 1
ATOM 825 C C . HIS A 1 110 ? -7.033 7.971 -11.754 1.00 96.12 110 HIS A C 1
ATOM 827 O O . HIS A 1 110 ? -7.819 7.036 -11.912 1.00 96.12 110 HIS A O 1
ATOM 833 N N . GLY A 1 111 ? -6.876 8.566 -10.566 1.00 96.56 111 GLY A N 1
ATOM 834 C CA . GLY A 1 111 ? -7.702 8.275 -9.388 1.00 96.56 111 GLY A CA 1
ATOM 835 C C . GLY A 1 111 ? -7.396 6.948 -8.692 1.00 96.56 111 GLY A C 1
ATOM 836 O O . GLY A 1 111 ? -8.219 6.456 -7.927 1.00 96.56 111 GLY A O 1
ATOM 837 N N . MET A 1 112 ? -6.233 6.350 -8.959 1.00 96.75 112 MET A N 1
ATOM 838 C CA . MET A 1 112 ? -5.806 5.096 -8.327 1.00 96.75 112 MET A CA 1
ATOM 839 C C . MET A 1 112 ? -5.033 5.325 -7.017 1.00 96.75 112 MET A C 1
ATOM 841 O O . MET A 1 112 ? -4.916 4.409 -6.210 1.00 96.75 112 MET A O 1
ATOM 845 N N . ILE A 1 113 ? -4.467 6.519 -6.823 1.00 98.25 113 ILE A N 1
ATOM 846 C CA . ILE A 1 113 ? -3.681 6.913 -5.644 1.00 98.25 113 ILE A CA 1
ATOM 847 C C . ILE A 1 113 ? -4.281 8.204 -5.100 1.00 98.25 113 ILE A C 1
ATOM 849 O O . ILE A 1 113 ? -4.488 9.144 -5.865 1.00 98.25 113 ILE A O 1
ATOM 853 N N . ASP A 1 114 ? -4.511 8.274 -3.792 1.00 98.25 114 ASP A N 1
ATOM 854 C CA . ASP A 1 114 ? -5.143 9.429 -3.150 1.00 98.25 114 ASP A CA 1
ATOM 855 C C . ASP A 1 114 ? -4.187 10.616 -3.021 1.00 98.25 114 ASP A C 1
ATOM 857 O O . ASP A 1 114 ? -4.584 11.761 -3.230 1.00 98.25 114 ASP A O 1
ATOM 861 N N . ALA A 1 115 ? -2.916 10.361 -2.694 1.00 98.12 115 ALA A N 1
ATOM 862 C CA . ALA A 1 115 ? -1.905 11.410 -2.604 1.00 98.12 115 ALA A CA 1
ATOM 863 C C . ALA A 1 115 ? -0.477 10.895 -2.812 1.00 98.12 115 ALA A C 1
ATOM 865 O O . ALA A 1 115 ? -0.112 9.792 -2.393 1.00 98.12 115 ALA A O 1
ATOM 866 N N . ILE A 1 116 ? 0.356 11.758 -3.392 1.00 98.38 116 ILE A N 1
ATOM 867 C CA . ILE A 1 116 ? 1.804 11.566 -3.485 1.00 98.38 116 ILE A CA 1
ATOM 868 C C . ILE A 1 116 ? 2.459 12.373 -2.369 1.00 98.38 116 ILE A C 1
ATOM 870 O O . ILE A 1 116 ? 2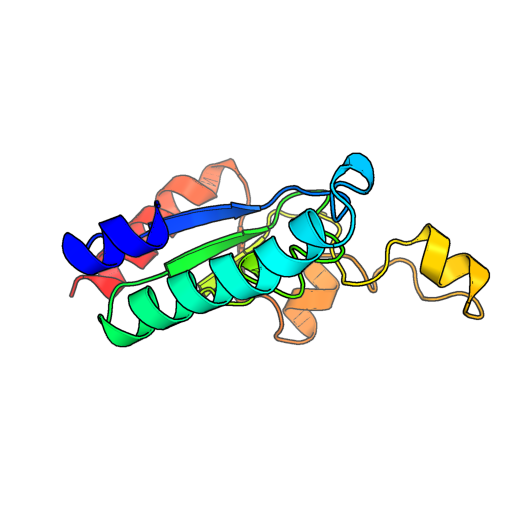.307 13.591 -2.303 1.00 98.38 116 ILE A O 1
ATOM 874 N N . VAL A 1 117 ? 3.175 11.692 -1.476 1.00 98.50 117 VAL A N 1
ATOM 875 C CA . VAL A 1 117 ? 3.707 12.280 -0.244 1.00 98.50 117 VAL A CA 1
ATOM 876 C C . VAL A 1 117 ? 5.219 12.062 -0.175 1.00 98.50 117 VAL A C 1
ATOM 878 O O . VAL A 1 117 ? 5.670 10.915 -0.099 1.00 98.50 117 VAL A O 1
ATOM 881 N N . PRO A 1 118 ? 6.034 13.132 -0.162 1.00 97.88 118 PRO A N 1
ATOM 882 C CA . PRO A 1 118 ? 7.473 13.018 0.043 1.00 97.88 118 PRO A CA 1
ATOM 883 C C . PRO A 1 118 ? 7.818 12.337 1.375 1.00 97.88 118 PRO A C 1
ATOM 885 O O . PRO A 1 118 ? 7.199 12.595 2.410 1.00 97.88 118 PRO A O 1
ATOM 888 N N . ARG A 1 119 ? 8.871 11.508 1.381 1.00 96.75 119 ARG A N 1
ATOM 889 C CA . ARG A 1 119 ? 9.323 10.751 2.565 1.00 96.75 119 ARG A CA 1
ATOM 890 C C . ARG A 1 119 ? 9.440 11.596 3.852 1.00 96.75 119 ARG A C 1
ATOM 892 O O . ARG A 1 119 ? 8.991 11.102 4.889 1.00 96.75 119 ARG A O 1
ATOM 899 N N . PRO A 1 120 ? 9.999 12.828 3.840 1.00 98.19 120 PRO A N 1
ATOM 900 C CA . PRO A 1 120 ? 10.105 13.643 5.054 1.00 98.19 120 PRO A CA 1
ATOM 901 C C . PRO A 1 120 ? 8.749 14.051 5.649 1.00 98.19 120 PRO A C 1
ATOM 903 O O . PRO A 1 120 ? 8.628 14.197 6.864 1.00 98.19 120 PRO A O 1
ATOM 906 N N . GLU A 1 121 ? 7.724 14.194 4.810 1.00 98.31 121 GLU A N 1
ATOM 907 C CA . GLU A 1 121 ? 6.378 14.633 5.194 1.00 98.31 121 GLU A CA 1
ATOM 908 C C . GLU A 1 121 ? 5.471 13.461 5.584 1.00 98.31 121 GLU A C 1
ATOM 910 O O . GLU A 1 121 ? 4.477 13.637 6.292 1.00 98.31 121 GLU A O 1
ATOM 915 N N . LEU A 1 122 ? 5.833 12.241 5.182 1.00 97.62 122 LEU A N 1
ATOM 916 C CA . LEU A 1 122 ? 5.000 11.056 5.351 1.00 97.62 122 LEU A CA 1
ATOM 917 C C . LEU A 1 122 ? 4.610 10.804 6.813 1.00 97.62 122 LEU A C 1
ATOM 919 O O . LEU A 1 122 ? 3.468 10.447 7.097 1.00 97.62 122 LEU A O 1
ATOM 923 N N . ARG A 1 123 ? 5.522 11.047 7.764 1.00 97.88 123 ARG A N 1
ATOM 924 C CA . ARG A 1 123 ? 5.223 10.904 9.199 1.00 97.88 123 ARG A CA 1
ATOM 925 C C . ARG A 1 123 ? 4.111 11.856 9.643 1.00 97.88 123 ARG A C 1
ATOM 927 O O . ARG A 1 123 ? 3.204 11.434 10.360 1.00 97.88 123 ARG A O 1
ATOM 934 N N . SER A 1 124 ? 4.197 13.132 9.269 1.00 98.12 124 SER A N 1
ATOM 935 C CA . SER A 1 124 ? 3.180 14.132 9.613 1.00 98.12 124 SER A CA 1
ATOM 936 C C . SER A 1 124 ? 1.842 13.818 8.952 1.00 98.12 124 SER A C 1
ATOM 938 O O . SER A 1 124 ? 0.819 13.862 9.636 1.00 98.12 124 SER A O 1
ATOM 940 N N . THR A 1 125 ? 1.862 13.423 7.679 1.00 98.19 125 THR A N 1
ATOM 941 C CA . THR A 1 125 ? 0.666 13.078 6.905 1.00 98.19 125 THR A CA 1
ATOM 942 C C . THR A 1 125 ? -0.050 11.864 7.488 1.00 98.19 125 THR A C 1
ATOM 944 O O . THR A 1 125 ? -1.239 11.940 7.788 1.00 98.19 125 THR A O 1
ATOM 947 N N . LEU A 1 126 ? 0.670 10.770 7.764 1.00 97.94 126 LEU A N 1
ATOM 948 C CA . LEU A 1 126 ? 0.093 9.580 8.400 1.00 97.94 126 LEU A CA 1
ATOM 949 C C . LEU A 1 126 ? -0.507 9.906 9.771 1.00 97.94 126 LEU A C 1
ATOM 951 O O . LEU A 1 126 ? -1.610 9.467 10.085 1.00 97.94 126 LEU A O 1
ATOM 955 N N . ALA A 1 127 ? 0.182 10.713 10.582 1.00 97.38 127 ALA A N 1
ATOM 956 C CA . ALA A 1 127 ? -0.335 11.114 11.885 1.00 97.38 127 ALA A CA 1
ATOM 957 C C . ALA A 1 127 ? -1.615 11.961 11.767 1.00 97.38 127 ALA A C 1
ATOM 959 O O . ALA A 1 127 ? -2.503 11.839 12.607 1.00 97.38 127 ALA A O 1
ATOM 960 N N . GLN A 1 128 ? -1.721 12.817 10.746 1.00 97.06 128 GLN A N 1
ATOM 961 C CA . GLN A 1 128 ? -2.928 13.599 10.478 1.00 97.06 128 GLN A CA 1
ATOM 962 C C . GLN A 1 128 ? -4.090 12.713 10.030 1.00 97.06 128 GLN A C 1
ATOM 964 O O . GLN A 1 128 ? -5.177 12.841 10.585 1.00 97.06 128 GLN A O 1
ATOM 969 N N . ILE A 1 129 ? -3.846 11.797 9.092 1.00 96.50 129 ILE A N 1
ATOM 970 C CA . ILE A 1 129 ? -4.850 10.848 8.601 1.00 96.50 129 ILE A CA 1
ATOM 971 C C . ILE A 1 129 ? -5.393 9.997 9.753 1.00 96.50 129 ILE A C 1
ATOM 973 O O . ILE A 1 129 ? -6.603 9.892 9.924 1.00 96.50 129 ILE A O 1
ATOM 977 N N . ILE A 1 130 ? -4.510 9.438 10.586 1.00 95.62 130 ILE A N 1
ATOM 978 C CA . ILE A 1 130 ? -4.916 8.600 11.722 1.00 95.62 130 ILE A CA 1
ATOM 979 C C . ILE A 1 130 ? -5.716 9.412 12.746 1.00 95.62 130 ILE A C 1
ATOM 981 O O . ILE A 1 130 ? -6.713 8.916 13.259 1.00 95.62 130 ILE A O 1
ATOM 985 N N . ARG A 1 131 ? -5.320 10.662 13.036 1.00 94.81 131 ARG A N 1
ATOM 986 C CA . ARG A 1 131 ? -6.099 11.541 13.927 1.00 94.81 131 ARG A CA 1
ATOM 987 C C . ARG A 1 131 ? -7.484 11.844 13.369 1.00 94.81 131 ARG A C 1
ATOM 989 O O . ARG A 1 131 ? -8.435 11.847 14.135 1.00 94.81 131 ARG A O 1
ATOM 996 N N . TRP A 1 132 ? -7.584 12.106 12.067 1.00 92.94 132 TRP A N 1
ATOM 997 C CA . TRP A 1 132 ? -8.861 12.359 11.403 1.00 92.94 132 TRP A CA 1
ATOM 998 C C . TRP A 1 132 ? -9.773 11.131 11.452 1.00 92.94 132 TRP A C 1
ATOM 1000 O O . TRP A 1 132 ? -10.943 11.263 11.772 1.00 92.94 132 TRP A O 1
ATOM 1010 N N . ALA A 1 133 ? -9.223 9.941 11.214 1.00 85.75 133 ALA A N 1
ATOM 1011 C CA . ALA A 1 133 ? -9.989 8.699 11.209 1.00 85.75 133 ALA A CA 1
ATOM 1012 C C . ALA A 1 133 ? -10.351 8.170 12.615 1.00 85.75 133 ALA A C 1
ATOM 1014 O O . ALA A 1 133 ? -11.122 7.221 12.727 1.00 85.75 133 ALA A O 1
ATOM 1015 N N . ALA A 1 134 ? -9.764 8.735 13.676 1.00 76.50 134 ALA A N 1
ATOM 1016 C CA . ALA A 1 134 ? -10.052 8.393 15.071 1.00 76.50 134 ALA A CA 1
ATOM 1017 C C . ALA A 1 134 ? -11.065 9.342 15.744 1.00 76.50 134 ALA A C 1
ATOM 1019 O O . ALA A 1 134 ? -11.435 9.093 16.894 1.00 76.50 134 ALA A O 1
ATOM 1020 N N . GLY A 1 135 ? -11.446 10.433 15.070 1.00 57.72 135 GLY A N 1
ATOM 1021 C CA . GLY A 1 135 ? -12.496 11.364 15.502 1.00 57.72 135 GLY A CA 1
ATOM 1022 C C . GLY A 1 135 ? -13.855 10.981 14.938 1.00 57.72 135 GLY A C 1
ATOM 1023 O O . GLY A 1 135 ? -14.852 11.306 15.617 1.00 57.72 135 GLY A O 1
#

pLDDT: mean 94.32, std 7.25, range [57.72, 98.69]

Sequence (135 aa):
RLLERAADERLATVVFCASGGARMQESLISLMQMAKTSGAAGRLRSAGVPYITVLLDPTYGGVTASYAFLGDIILAEPGVRLGFAGPRVIEVTRQKIRPDVQTAEYQHEHGMIDAIVPRPELRSTLAQIIRWAAG

Radius of gyration: 15.55 Å; chains: 1; bounding box: 26×36×48 Å